Protein AF-A0A960SNY7-F1 (afdb_monomer_lite)

Structure (mmCIF, N/CA/C/O backbone):
data_AF-A0A960SNY7-F1
#
_entry.id   AF-A0A960SNY7-F1
#
loop_
_atom_site.group_PDB
_atom_site.id
_atom_site.type_symbol
_atom_site.label_atom_id
_atom_site.label_alt_id
_atom_site.label_comp_id
_atom_site.label_asym_id
_atom_site.label_entity_id
_atom_site.label_seq_id
_atom_site.pdbx_PDB_ins_code
_atom_site.Cartn_x
_atom_site.Cartn_y
_atom_site.Cartn_z
_atom_site.occupancy
_atom_site.B_iso_or_equiv
_atom_site.auth_seq_id
_atom_site.auth_comp_id
_atom_site.auth_asym_id
_atom_site.auth_atom_id
_atom_site.pdbx_PDB_model_num
ATOM 1 N N . MET A 1 1 ? -33.365 -17.773 33.553 1.00 46.81 1 MET A N 1
ATOM 2 C CA . MET A 1 1 ? -33.527 -16.827 32.430 1.00 46.81 1 MET A CA 1
ATOM 3 C C . MET A 1 1 ? -32.155 -16.217 32.174 1.00 46.81 1 MET A C 1
ATOM 5 O O . MET A 1 1 ? -31.744 -15.349 32.928 1.00 46.81 1 MET A O 1
ATOM 9 N N . ALA A 1 2 ? -31.379 -16.785 31.248 1.00 42.16 2 ALA A N 1
ATOM 10 C CA . ALA A 1 2 ? -30.035 -16.300 30.934 1.00 42.16 2 ALA A CA 1
ATOM 11 C C . ALA A 1 2 ? -30.156 -15.192 29.881 1.00 42.16 2 ALA A C 1
ATOM 13 O O . ALA A 1 2 ? -30.693 -15.432 28.801 1.00 42.16 2 ALA A O 1
ATOM 14 N N . LEU A 1 3 ? -29.723 -13.978 30.219 1.00 43.34 3 LEU A N 1
ATOM 15 C CA . LEU A 1 3 ? -29.618 -12.877 29.268 1.00 43.34 3 LEU A CA 1
ATOM 16 C C . LEU A 1 3 ? -28.393 -13.121 28.380 1.00 43.34 3 LEU A C 1
ATOM 18 O O . LEU A 1 3 ? -27.260 -13.026 28.841 1.00 43.34 3 LEU A O 1
ATOM 22 N N . LEU A 1 4 ? -28.635 -13.453 27.113 1.00 47.09 4 LEU A N 1
ATOM 23 C CA . LEU A 1 4 ? -27.640 -13.370 26.047 1.00 47.09 4 LEU A CA 1
ATOM 24 C C . LEU A 1 4 ? -27.410 -11.887 25.740 1.00 47.09 4 LEU A C 1
ATOM 26 O O . LEU A 1 4 ? -28.222 -11.250 25.072 1.00 47.09 4 LEU A O 1
ATOM 30 N N . THR A 1 5 ? -26.316 -11.322 26.241 1.00 49.16 5 THR A N 1
ATOM 31 C CA . THR A 1 5 ? -25.785 -10.053 25.741 1.00 49.16 5 THR A CA 1
ATOM 32 C C . THR A 1 5 ? -25.194 -10.302 24.358 1.00 49.16 5 THR A C 1
ATOM 34 O O . THR A 1 5 ? -24.067 -10.771 24.222 1.00 49.16 5 THR A O 1
ATOM 37 N N . ALA 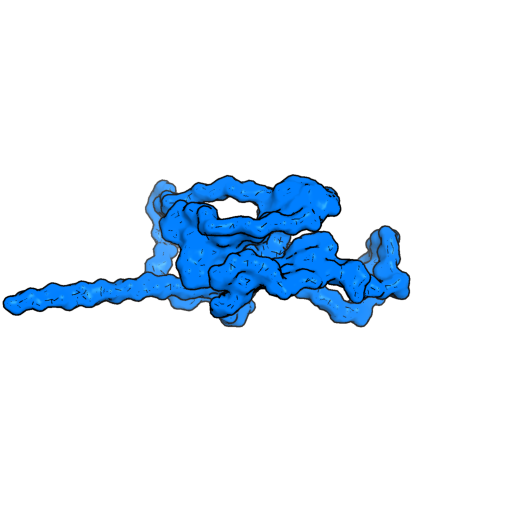A 1 6 ? -25.972 -10.012 23.316 1.00 53.53 6 ALA A N 1
ATOM 38 C CA . ALA A 1 6 ? -25.435 -9.840 21.975 1.00 53.53 6 ALA A CA 1
ATOM 39 C C . ALA A 1 6 ? -24.524 -8.604 22.002 1.00 53.53 6 ALA A C 1
ATOM 41 O O . ALA A 1 6 ? -25.004 -7.471 22.030 1.00 53.53 6 ALA A O 1
ATOM 42 N N . GLY A 1 7 ? -23.211 -8.818 22.077 1.00 49.50 7 GLY A N 1
ATOM 43 C CA . GLY A 1 7 ? -22.251 -7.746 21.853 1.00 49.50 7 GLY A CA 1
ATOM 44 C C . GLY A 1 7 ? -22.397 -7.282 20.410 1.00 49.50 7 GLY A C 1
ATOM 45 O O . GLY A 1 7 ? -22.144 -8.064 19.495 1.00 49.50 7 GLY A O 1
ATOM 46 N N . LEU A 1 8 ? -22.837 -6.040 20.194 1.00 50.88 8 LEU A N 1
ATOM 47 C CA . LEU A 1 8 ? -22.655 -5.410 18.893 1.00 50.88 8 LEU A CA 1
ATOM 48 C C . LEU A 1 8 ? -21.145 -5.320 18.664 1.00 50.88 8 LEU A C 1
ATOM 50 O O . LEU A 1 8 ? -20.455 -4.573 19.356 1.00 50.88 8 LEU A O 1
ATOM 54 N N . LEU A 1 9 ? -20.639 -6.098 17.711 1.00 51.69 9 LEU A N 1
ATOM 55 C CA . LEU A 1 9 ? -19.340 -5.831 17.116 1.00 51.69 9 LEU A CA 1
ATOM 56 C C . LEU A 1 9 ? -19.498 -4.511 16.359 1.00 51.69 9 LEU A C 1
ATOM 58 O O . LEU A 1 9 ? -20.097 -4.467 15.288 1.00 51.69 9 LEU A O 1
ATOM 62 N N . LEU A 1 10 ? -19.044 -3.421 16.976 1.00 56.22 10 LEU A N 1
ATOM 63 C CA . LEU A 1 10 ? -18.808 -2.165 16.277 1.00 56.22 10 LEU A CA 1
ATOM 64 C C . LEU A 1 10 ? -17.683 -2.440 15.281 1.00 56.22 10 LEU A C 1
ATOM 66 O O . LEU A 1 10 ? -16.514 -2.505 15.655 1.00 56.22 10 LEU A O 1
ATOM 70 N N . GLN A 1 11 ? -18.060 -2.701 14.036 1.00 63.25 11 GLN A N 1
ATOM 71 C CA . GLN A 1 11 ? -17.119 -2.813 12.938 1.00 63.25 11 GLN A CA 1
ATOM 72 C C . GLN A 1 11 ? -16.820 -1.388 12.479 1.00 63.25 11 GLN A C 1
ATOM 74 O O . GLN A 1 11 ? -17.729 -0.692 12.035 1.00 63.25 11 GLN A O 1
ATOM 79 N N . ALA A 1 12 ? -15.577 -0.948 12.675 1.00 76.00 12 ALA A N 1
ATOM 80 C CA . ALA A 1 12 ? -15.127 0.342 12.172 1.00 76.00 12 ALA A CA 1
ATOM 81 C C . ALA A 1 12 ? -15.216 0.371 10.638 1.00 76.00 12 ALA A C 1
ATOM 83 O O . ALA A 1 12 ? -15.009 -0.658 9.987 1.00 76.00 12 ALA A O 1
ATOM 84 N N . ASP A 1 13 ? -15.509 1.542 10.082 1.00 84.81 13 ASP A N 1
ATOM 85 C CA . ASP A 1 13 ? -15.582 1.771 8.643 1.00 84.81 13 ASP A CA 1
ATOM 86 C C . ASP A 1 13 ? -14.215 1.575 7.963 1.00 84.81 13 ASP A C 1
ATOM 88 O O . ASP A 1 13 ? -13.148 1.888 8.502 1.00 84.81 13 ASP A O 1
ATOM 92 N N . ASP A 1 14 ? -14.261 1.094 6.720 1.00 94.06 14 ASP A N 1
ATOM 93 C CA . ASP A 1 14 ? -13.085 0.949 5.866 1.00 94.06 14 ASP A CA 1
ATOM 94 C C . ASP A 1 14 ? -12.545 2.313 5.386 1.00 94.06 14 ASP A C 1
ATOM 96 O O . ASP A 1 14 ? -13.255 3.315 5.270 1.00 94.06 14 ASP A O 1
ATOM 100 N N . TRP A 1 15 ? -11.271 2.333 4.988 1.00 96.19 15 TRP A N 1
ATOM 101 C CA . TRP A 1 15 ? -10.617 3.458 4.315 1.00 96.19 15 TRP A CA 1
ATOM 102 C C . TRP A 1 15 ? -9.864 2.976 3.060 1.00 96.19 15 TRP A C 1
ATOM 104 O O . TRP A 1 15 ? -8.632 2.980 3.023 1.00 96.19 15 TRP A O 1
ATOM 114 N N . PRO A 1 16 ? -10.576 2.527 2.010 1.00 96.56 16 PRO A N 1
ATOM 115 C CA . PRO A 1 16 ? -9.994 1.709 0.941 1.00 96.56 16 PRO A CA 1
ATOM 116 C C . PRO A 1 16 ? -9.043 2.441 -0.013 1.00 96.56 16 PRO A C 1
ATOM 118 O O . PRO A 1 16 ? -8.426 1.805 -0.863 1.00 96.56 16 PRO A O 1
ATOM 121 N N . ARG A 1 17 ? -8.981 3.772 0.038 1.00 94.94 17 ARG A N 1
ATOM 122 C CA . ARG A 1 17 ? -8.217 4.612 -0.893 1.00 94.94 17 ARG A CA 1
ATOM 123 C C . ARG A 1 17 ? -7.972 5.990 -0.293 1.00 94.94 17 ARG A C 1
ATOM 125 O O . ARG A 1 17 ? -8.570 6.347 0.725 1.00 94.94 17 ARG A O 1
ATOM 132 N N . LEU A 1 18 ? -7.157 6.800 -0.967 1.00 92.19 18 LEU A N 1
ATOM 133 C CA . LEU A 1 18 ? -6.997 8.211 -0.621 1.00 92.19 18 LEU A CA 1
ATOM 134 C C . LEU A 1 18 ? -8.369 8.905 -0.535 1.00 92.19 18 LEU A C 1
ATOM 136 O O . LEU A 1 18 ? -9.185 8.819 -1.451 1.00 92.19 18 LEU A O 1
ATOM 140 N N . GLY A 1 19 ? -8.616 9.586 0.584 1.00 91.31 19 GLY A N 1
ATOM 141 C CA . GLY A 1 19 ? -9.883 10.270 0.842 1.00 91.31 19 GLY A CA 1
ATOM 142 C C . GLY A 1 19 ? -11.023 9.377 1.356 1.00 91.31 19 GLY A C 1
ATOM 143 O O . GLY A 1 19 ? -12.137 9.879 1.511 1.00 91.31 19 GLY A O 1
ATOM 144 N N . GLY A 1 20 ? -10.772 8.095 1.630 1.00 91.75 20 GLY A N 1
ATOM 145 C CA . GLY A 1 20 ? -11.752 7.166 2.195 1.00 91.75 20 GLY A CA 1
ATOM 146 C C . GLY A 1 20 ? -12.759 6.636 1.171 1.00 91.75 20 GLY A C 1
ATOM 147 O O . GLY A 1 20 ? -12.592 6.791 -0.044 1.00 91.75 20 GLY A O 1
ATOM 148 N N . VAL A 1 21 ? -13.828 5.999 1.661 1.00 90.50 21 VAL A N 1
ATOM 149 C CA . VAL A 1 21 ? -14.863 5.353 0.827 1.00 90.50 21 VAL A CA 1
ATOM 150 C C . VAL A 1 21 ? -15.463 6.341 -0.180 1.00 90.50 21 VAL A C 1
ATOM 152 O O . VAL A 1 21 ? -15.489 6.076 -1.384 1.00 90.50 21 VAL A O 1
ATOM 155 N N . GLU A 1 22 ? -15.852 7.531 0.282 1.00 88.81 22 GLU A N 1
ATOM 156 C CA . GLU A 1 22 ? -16.445 8.575 -0.565 1.00 88.81 22 GLU A CA 1
ATOM 157 C C . GLU A 1 22 ? -15.410 9.452 -1.295 1.00 88.81 22 GLU A C 1
ATOM 159 O O . GLU A 1 22 ? -15.793 10.282 -2.117 1.00 88.81 22 GLU A O 1
ATOM 164 N N . GLY A 1 23 ? -14.109 9.300 -1.010 1.00 88.56 23 GLY A N 1
ATOM 165 C CA . GLY A 1 23 ? -13.052 10.135 -1.600 1.00 88.56 23 GLY A CA 1
ATOM 166 C C . GLY A 1 23 ? -13.071 11.597 -1.132 1.00 88.56 23 GLY A C 1
ATOM 167 O O . GLY A 1 23 ? -12.534 12.467 -1.812 1.00 88.56 23 GLY A O 1
ATOM 168 N N . ARG A 1 24 ? -13.712 11.887 0.007 1.00 90.88 24 ARG A N 1
ATOM 169 C CA . ARG A 1 24 ? -13.913 13.249 0.535 1.00 90.88 24 ARG A CA 1
ATOM 170 C C . ARG A 1 24 ? -12.924 13.655 1.626 1.00 90.88 24 ARG A C 1
ATOM 172 O O . ARG A 1 24 ? -12.889 14.822 1.998 1.00 90.88 24 ARG A O 1
ATOM 179 N N . GLY A 1 25 ? -12.134 12.716 2.146 1.00 91.06 25 GLY A N 1
ATOM 180 C CA . GLY A 1 25 ? -11.116 13.001 3.160 1.00 91.06 25 GLY A CA 1
ATOM 181 C C . GLY A 1 25 ? -11.652 13.208 4.577 1.00 91.06 25 GLY A C 1
ATOM 182 O O . GLY A 1 25 ? -10.942 13.769 5.404 1.00 91.06 25 GLY A O 1
ATOM 183 N N . TYR A 1 26 ? -12.869 12.749 4.883 1.00 90.44 26 TYR A N 1
ATOM 184 C CA . TYR A 1 26 ? -13.391 12.717 6.252 1.00 90.44 26 TYR A CA 1
ATOM 185 C C . TYR A 1 26 ? -13.977 11.343 6.590 1.00 90.44 26 TYR A C 1
ATOM 187 O O . TYR A 1 26 ? -14.405 10.610 5.701 1.00 90.44 26 TYR A O 1
ATOM 195 N N . SER A 1 27 ? -13.992 11.019 7.885 1.00 89.25 27 SER A N 1
ATOM 196 C CA . SER A 1 27 ? -14.643 9.825 8.430 1.00 89.25 27 SER A CA 1
ATOM 197 C C . SER A 1 27 ? -16.014 10.176 9.009 1.00 89.25 27 SER A C 1
ATOM 199 O O . SER A 1 27 ? -16.175 11.231 9.628 1.00 89.25 27 SER A O 1
ATOM 201 N N . THR A 1 28 ? -16.990 9.291 8.808 1.00 89.31 28 THR A N 1
ATOM 202 C CA . THR A 1 28 ? -18.320 9.334 9.437 1.00 89.31 28 THR A CA 1
ATOM 203 C C . THR A 1 28 ? -18.335 8.755 10.849 1.00 89.31 28 THR A C 1
ATOM 205 O O . THR A 1 28 ? -19.349 8.873 11.537 1.00 89.31 28 THR A O 1
ATOM 208 N N . GLU A 1 29 ? -17.220 8.172 11.296 1.00 88.12 29 GLU A N 1
ATOM 209 C CA . GLU A 1 29 ? -17.077 7.587 12.624 1.00 88.12 29 GLU A CA 1
ATOM 210 C C . GLU A 1 29 ? -17.377 8.592 13.738 1.00 88.12 29 GLU A C 1
ATOM 212 O O . GLU A 1 29 ? -16.979 9.764 13.719 1.00 88.12 29 GLU A O 1
ATOM 217 N N . THR A 1 30 ? -18.077 8.104 14.756 1.00 88.25 30 THR A N 1
ATOM 218 C CA . THR A 1 30 ? -18.449 8.882 15.940 1.00 88.25 30 THR A CA 1
ATOM 219 C C . THR A 1 30 ? -17.863 8.237 17.193 1.00 88.25 30 THR A C 1
ATOM 221 O O . THR A 1 30 ? -17.254 7.177 17.136 1.00 88.25 30 THR A O 1
ATOM 224 N N . GLY A 1 31 ? -17.954 8.904 18.346 1.00 87.25 31 GLY A N 1
ATOM 225 C CA . GLY A 1 31 ? -17.345 8.386 19.581 1.00 87.25 31 GLY A CA 1
ATOM 226 C C . GLY A 1 31 ? -15.816 8.511 19.640 1.00 87.25 31 GLY A C 1
ATOM 227 O O . GLY A 1 31 ? -15.205 8.061 20.606 1.00 87.25 31 GLY A O 1
ATOM 228 N N . VAL A 1 32 ? -15.194 9.172 18.659 1.00 87.31 32 VAL A N 1
ATOM 229 C CA . VAL A 1 32 ? -13.769 9.518 18.702 1.00 87.31 32 VAL A CA 1
ATOM 230 C C . VAL A 1 32 ? -13.474 10.507 19.833 1.00 87.31 32 VAL A C 1
ATOM 232 O O . VAL A 1 32 ? -14.238 11.447 20.085 1.00 87.31 32 VAL A O 1
ATOM 235 N N . ALA A 1 33 ? -12.346 10.305 20.514 1.00 89.00 33 ALA A N 1
ATOM 236 C CA . ALA A 1 33 ? -11.920 11.168 21.606 1.00 89.00 33 ALA A CA 1
ATOM 237 C C . ALA A 1 33 ? -11.758 12.622 21.125 1.00 89.00 33 ALA A C 1
ATOM 239 O O . ALA A 1 33 ? -11.091 12.896 20.128 1.00 89.00 33 ALA A O 1
ATOM 240 N N . ARG A 1 34 ? -12.367 13.573 21.845 1.00 91.06 34 ARG A N 1
ATOM 241 C CA . ARG A 1 34 ? -12.200 15.020 21.592 1.00 91.06 34 ARG A CA 1
ATOM 242 C C . ARG A 1 34 ? -11.043 15.631 22.377 1.00 91.06 34 ARG A C 1
ATOM 244 O O . ARG A 1 34 ? -10.564 16.703 22.030 1.00 91.06 34 ARG A O 1
ATOM 251 N N . THR A 1 35 ? -10.597 14.937 23.416 1.00 92.75 35 THR A N 1
ATOM 252 C CA . THR A 1 35 ? -9.460 15.307 24.255 1.00 92.75 35 THR A CA 1
ATOM 253 C C . THR A 1 35 ? -8.672 14.056 24.590 1.00 92.75 35 THR A C 1
ATOM 255 O O . THR A 1 35 ? -9.262 13.025 24.918 1.00 92.75 35 THR A O 1
ATOM 258 N N . TRP A 1 36 ? -7.350 14.161 24.547 1.00 93.00 36 TRP A N 1
ATOM 259 C CA . TRP A 1 36 ? -6.458 13.081 24.946 1.00 93.00 36 TRP A CA 1
ATOM 260 C C . TRP A 1 36 ? -6.077 13.191 26.427 1.00 93.00 36 TRP A C 1
ATOM 262 O O . TRP A 1 36 ? -6.048 14.301 26.969 1.00 93.00 36 TRP A O 1
ATOM 272 N N . PRO A 1 37 ? -5.758 12.064 27.090 1.00 93.06 37 PRO A N 1
ATOM 273 C CA . PRO A 1 37 ? -5.045 12.079 28.363 1.00 93.06 37 PRO A CA 1
ATOM 274 C C . PRO A 1 37 ? -3.714 12.831 28.247 1.00 93.06 37 PRO A C 1
ATOM 276 O O . PRO A 1 37 ? -3.184 13.006 27.150 1.00 93.06 37 PRO A O 1
ATOM 279 N N . LYS A 1 38 ? -3.138 13.225 29.389 1.00 95.25 38 LYS A N 1
ATOM 280 C CA . LYS A 1 38 ? -1.844 13.929 29.440 1.00 95.25 38 LYS A CA 1
ATOM 281 C C . LYS A 1 38 ? -0.730 13.179 28.697 1.00 95.25 38 LYS A C 1
ATOM 283 O O . LYS A 1 38 ? 0.088 13.816 28.044 1.00 95.25 38 LYS A O 1
ATOM 288 N N . ASP A 1 39 ? -0.744 11.852 28.774 1.00 94.19 39 ASP A N 1
ATOM 289 C CA . ASP A 1 39 ? 0.262 10.980 28.160 1.00 94.19 39 ASP A CA 1
ATOM 290 C C . ASP A 1 39 ? -0.126 10.519 26.737 1.00 94.19 39 ASP A C 1
ATOM 292 O O . ASP A 1 39 ? 0.585 9.726 26.128 1.00 94.19 39 ASP A O 1
ATOM 296 N N . GLY A 1 40 ? -1.235 11.031 26.183 1.00 92.50 40 GLY A N 1
ATOM 297 C CA . GLY A 1 40 ? -1.725 10.698 24.843 1.00 92.50 40 GLY A CA 1
ATOM 298 C C . GLY A 1 40 ? -2.567 9.412 24.763 1.00 92.50 40 GLY A C 1
ATOM 299 O O . GLY A 1 40 ? -2.867 8.792 25.788 1.00 92.50 40 GLY A O 1
ATOM 300 N N . PRO A 1 41 ? -3.019 9.023 23.552 1.00 92.19 41 PRO A N 1
ATOM 301 C CA . PRO A 1 41 ? -3.612 7.707 23.323 1.00 92.19 41 PRO A CA 1
ATOM 302 C C . PRO A 1 41 ? -2.600 6.587 23.566 1.00 92.19 41 PRO A C 1
ATOM 304 O O . PRO A 1 41 ? -1.414 6.730 23.278 1.00 92.19 41 PRO A O 1
ATOM 307 N N . SER A 1 42 ? -3.085 5.429 24.009 1.00 92.44 42 SER A N 1
ATOM 308 C CA . SER A 1 42 ? -2.278 4.210 24.034 1.00 92.44 42 SER A CA 1
ATOM 309 C C . SER A 1 42 ? -1.878 3.801 22.614 1.00 92.44 42 SER A C 1
ATOM 311 O O . SER A 1 42 ? -2.746 3.615 21.758 1.00 92.44 42 SER A O 1
ATOM 313 N N . MET A 1 43 ? -0.582 3.600 22.378 1.00 94.75 43 MET A N 1
ATOM 314 C CA . MET A 1 43 ? -0.095 2.974 21.150 1.00 94.75 43 MET A CA 1
ATOM 315 C C . MET A 1 43 ? -0.488 1.493 21.151 1.00 94.75 43 MET A C 1
ATOM 317 O O . MET A 1 43 ? -0.081 0.754 22.045 1.00 94.75 43 MET A O 1
ATOM 321 N N . LEU A 1 44 ? -1.292 1.072 20.170 1.00 96.06 44 LEU A N 1
ATOM 322 C CA . LEU A 1 44 ? -1.732 -0.323 20.053 1.00 96.06 44 LEU A CA 1
ATOM 323 C C . LEU A 1 44 ? -0.631 -1.212 19.465 1.00 96.06 44 LEU A C 1
ATOM 325 O O . LEU A 1 44 ? -0.352 -2.281 19.998 1.00 96.06 44 LEU A O 1
ATOM 329 N N . TRP A 1 45 ? 0.008 -0.752 18.391 1.00 97.81 45 TRP A N 1
ATOM 330 C CA . TRP A 1 45 ? 1.140 -1.414 17.748 1.00 97.81 45 TRP A CA 1
ATOM 331 C C . TRP A 1 45 ? 1.905 -0.420 16.867 1.00 97.81 45 TRP A C 1
ATOM 333 O O . TRP A 1 45 ? 1.401 0.652 16.526 1.00 97.81 45 TRP A O 1
ATOM 343 N N . SER A 1 46 ? 3.131 -0.787 16.504 1.00 97.06 46 SER A N 1
ATOM 344 C CA . SER A 1 46 ? 3.952 -0.101 15.510 1.00 97.06 46 SER A CA 1
ATOM 345 C C . SER A 1 46 ? 4.767 -1.129 14.729 1.00 97.06 46 SER A C 1
ATOM 347 O O . SER A 1 46 ? 5.096 -2.198 15.246 1.00 97.06 46 SER A O 1
ATOM 349 N N . VAL A 1 47 ? 5.073 -0.813 13.472 1.00 96.25 47 VAL A N 1
ATOM 350 C CA . VAL A 1 47 ? 5.909 -1.645 12.601 1.00 96.25 47 VAL A CA 1
ATOM 351 C C . VAL A 1 47 ? 6.925 -0.777 11.881 1.00 96.25 47 VAL A C 1
ATOM 353 O O . VAL A 1 47 ? 6.620 0.349 11.486 1.00 96.25 47 VAL A O 1
ATOM 356 N N . GLU A 1 48 ? 8.132 -1.304 11.709 1.00 95.62 48 GLU A N 1
ATOM 357 C CA . GLU A 1 48 ? 9.130 -0.683 10.847 1.00 95.62 48 GLU A CA 1
ATOM 358 C C . GLU A 1 48 ? 8.823 -1.017 9.387 1.00 95.62 48 GLU A C 1
ATOM 360 O O . GLU A 1 48 ? 8.555 -2.167 9.031 1.00 95.62 48 GLU A O 1
ATOM 365 N N . VAL A 1 49 ? 8.863 0.008 8.543 1.00 94.75 49 VAL A N 1
ATOM 366 C CA . VAL A 1 49 ? 8.651 -0.089 7.098 1.00 94.75 49 VAL A CA 1
ATOM 367 C C . VAL A 1 49 ? 9.769 0.660 6.378 1.00 94.75 49 VAL A C 1
ATOM 369 O O . VAL A 1 49 ? 10.545 1.395 6.989 1.00 94.75 49 VAL A O 1
ATOM 372 N N . GLY A 1 50 ? 9.871 0.436 5.077 1.00 93.44 50 GLY A N 1
ATOM 373 C CA . GLY A 1 50 ? 10.752 1.162 4.179 1.00 93.44 50 GLY A CA 1
ATOM 374 C C . GLY A 1 50 ? 10.354 2.629 4.015 1.00 93.44 50 GLY A C 1
ATOM 375 O O . GLY A 1 50 ? 9.401 3.126 4.615 1.00 93.44 50 GLY A O 1
ATOM 376 N N . THR A 1 51 ? 11.101 3.345 3.183 1.00 91.50 51 THR A N 1
ATOM 377 C CA . THR A 1 51 ? 10.896 4.782 2.985 1.00 91.50 51 THR A CA 1
ATOM 378 C C . THR A 1 51 ? 9.620 5.049 2.188 1.00 91.50 51 THR A C 1
ATOM 380 O O . THR A 1 51 ? 9.256 4.305 1.273 1.00 91.50 51 THR A O 1
ATOM 383 N N . GLY A 1 52 ? 8.915 6.125 2.519 1.00 87.62 52 GLY A N 1
ATOM 384 C CA . GLY A 1 52 ? 7.682 6.496 1.837 1.00 87.62 52 GLY A CA 1
ATOM 385 C C . GLY A 1 52 ? 6.910 7.586 2.564 1.00 87.62 52 GLY A C 1
ATOM 386 O O . GLY A 1 52 ? 7.024 7.749 3.776 1.00 87.62 52 GLY A O 1
ATOM 387 N N . PHE A 1 53 ? 6.061 8.280 1.811 1.00 85.56 53 PHE A N 1
ATOM 388 C CA . PHE A 1 53 ? 5.023 9.179 2.326 1.00 85.56 53 PHE A CA 1
ATOM 389 C C . PHE A 1 53 ? 3.610 8.647 2.045 1.00 85.56 53 PHE A C 1
ATOM 391 O O . PHE A 1 53 ? 2.621 9.351 2.251 1.00 85.56 53 PHE A O 1
ATOM 398 N N . ALA A 1 54 ? 3.494 7.426 1.518 1.00 83.88 54 ALA A N 1
ATOM 399 C CA . ALA A 1 54 ? 2.214 6.790 1.268 1.00 83.88 54 ALA A CA 1
ATOM 400 C C . ALA A 1 54 ? 1.426 6.625 2.575 1.00 83.88 54 ALA A C 1
ATOM 402 O O . ALA A 1 54 ? 1.906 6.042 3.546 1.00 83.88 54 ALA A O 1
ATOM 403 N N . GLY A 1 55 ? 0.186 7.110 2.582 1.00 89.88 55 GLY A N 1
ATOM 404 C CA . GLY A 1 55 ? -0.777 6.744 3.613 1.00 89.88 55 GLY A CA 1
ATOM 405 C C . GLY A 1 55 ? -1.253 5.292 3.449 1.00 89.88 55 GLY A C 1
ATOM 406 O O . GLY A 1 55 ? -1.240 4.762 2.333 1.00 89.88 55 GLY A O 1
ATOM 407 N N . PRO A 1 56 ? -1.709 4.646 4.534 1.00 95.12 56 PRO A N 1
ATOM 408 C CA . PRO A 1 56 ? -2.305 3.321 4.458 1.00 95.12 56 PRO A CA 1
ATOM 409 C C . PRO A 1 56 ? -3.725 3.369 3.877 1.00 95.12 56 PRO A C 1
ATOM 411 O O . PRO A 1 56 ? -4.477 4.319 4.107 1.00 95.12 56 PRO A O 1
ATOM 414 N N . ALA A 1 57 ? -4.116 2.300 3.189 1.00 97.50 57 ALA A N 1
ATOM 415 C CA . ALA A 1 57 ? -5.513 1.979 2.923 1.00 97.50 57 ALA A CA 1
ATOM 416 C C . ALA A 1 57 ? -5.970 0.864 3.868 1.00 97.50 57 ALA A C 1
ATOM 418 O O . ALA A 1 57 ? -5.233 -0.091 4.097 1.00 97.50 57 ALA A O 1
ATOM 419 N N . VAL A 1 58 ? -7.178 0.965 4.414 1.00 97.50 58 VAL A N 1
ATOM 420 C CA . VAL A 1 58 ? -7.751 -0.045 5.314 1.00 97.50 58 VAL A CA 1
ATOM 421 C C . VAL A 1 58 ? -8.983 -0.650 4.665 1.00 97.50 58 VAL A C 1
ATOM 423 O O . VAL A 1 58 ? -9.843 0.083 4.181 1.00 97.50 58 VAL A O 1
ATOM 426 N N . TYR A 1 59 ? -9.064 -1.976 4.626 1.00 97.06 59 TYR A N 1
ATOM 427 C CA . TYR A 1 59 ? -10.249 -2.679 4.144 1.00 97.06 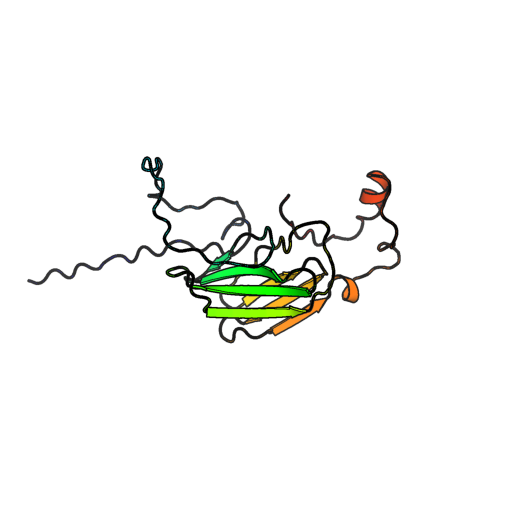59 TYR A CA 1
ATOM 428 C C . TYR A 1 59 ? -10.366 -4.053 4.807 1.00 97.06 59 TYR A C 1
ATOM 430 O O . TYR A 1 59 ? -9.411 -4.833 4.755 1.00 97.06 59 TYR A O 1
ATOM 438 N N . ASP A 1 60 ? -11.529 -4.377 5.377 1.00 95.44 60 ASP A N 1
ATOM 439 C CA . ASP A 1 60 ? -11.845 -5.697 5.952 1.00 95.44 60 ASP A CA 1
ATOM 440 C C . ASP A 1 60 ? -10.764 -6.176 6.941 1.00 95.44 60 ASP A C 1
ATOM 442 O O . ASP A 1 60 ? -10.129 -7.222 6.762 1.00 95.44 60 ASP A O 1
ATOM 446 N N . GLY A 1 61 ? -10.468 -5.330 7.935 1.00 95.88 61 GLY A N 1
ATOM 447 C CA . GLY A 1 61 ? -9.498 -5.617 8.999 1.00 95.88 61 GLY A CA 1
ATOM 448 C C . GLY A 1 61 ? -8.035 -5.689 8.546 1.00 95.88 61 GLY A C 1
ATOM 449 O O . GLY A 1 61 ? -7.179 -6.152 9.302 1.00 95.88 61 GLY A O 1
ATOM 450 N N . ARG A 1 62 ? -7.719 -5.247 7.323 1.00 97.88 62 ARG A N 1
ATOM 451 C CA . ARG A 1 62 ? -6.362 -5.280 6.757 1.00 97.88 62 ARG A CA 1
ATOM 452 C C . ARG A 1 62 ? -5.873 -3.889 6.393 1.00 97.88 62 ARG A C 1
ATOM 454 O O . ARG A 1 62 ? -6.634 -3.081 5.867 1.00 97.88 62 ARG A O 1
ATOM 461 N N . VAL A 1 63 ? -4.591 -3.643 6.639 1.00 98.19 63 VAL A N 1
ATOM 462 C CA . VAL A 1 63 ? -3.880 -2.407 6.306 1.00 98.19 63 VAL A CA 1
ATOM 463 C C . VAL A 1 63 ? -2.978 -2.668 5.108 1.00 98.19 63 VAL A C 1
ATOM 465 O O . VAL A 1 63 ? -2.105 -3.529 5.169 1.00 98.19 63 VAL A O 1
ATOM 468 N N . TYR A 1 64 ? -3.167 -1.907 4.039 1.00 98.06 64 TYR A N 1
ATOM 469 C CA . TYR A 1 64 ? -2.386 -1.964 2.813 1.00 98.06 64 TYR A CA 1
ATOM 470 C C . TYR A 1 64 ? -1.495 -0.730 2.719 1.00 98.06 64 TYR A C 1
ATOM 472 O O . TYR A 1 64 ? -1.989 0.399 2.767 1.00 98.06 64 TYR A O 1
ATOM 480 N N . LEU A 1 65 ? -0.190 -0.938 2.568 1.00 97.19 65 LEU A N 1
ATOM 481 C CA . LEU A 1 65 ? 0.803 0.133 2.500 1.00 97.19 65 LEU A CA 1
ATOM 482 C C . LEU A 1 65 ? 1.780 -0.140 1.361 1.00 97.19 65 LEU A C 1
ATOM 484 O O . LEU A 1 65 ? 2.192 -1.281 1.174 1.00 97.19 65 LEU A O 1
ATOM 488 N N . LEU A 1 66 ? 2.150 0.904 0.622 1.00 96.25 66 LEU A N 1
ATOM 489 C CA . LEU A 1 66 ? 3.203 0.834 -0.382 1.00 96.25 66 LEU A CA 1
ATOM 490 C C . LEU A 1 66 ? 4.409 1.649 0.090 1.00 96.25 66 LEU A C 1
ATOM 492 O O . LEU A 1 66 ? 4.341 2.875 0.140 1.00 96.25 66 LEU A O 1
ATOM 496 N N . ASP A 1 67 ? 5.504 0.976 0.410 1.00 95.69 67 ASP A N 1
ATOM 497 C CA . ASP A 1 67 ? 6.777 1.575 0.814 1.00 95.69 67 ASP A CA 1
ATOM 498 C C . ASP A 1 67 ? 7.899 1.238 -0.183 1.00 95.69 67 ASP A C 1
ATOM 500 O O . ASP A 1 67 ? 7.690 0.539 -1.179 1.00 95.69 67 ASP A O 1
ATOM 504 N N . ARG A 1 68 ? 9.097 1.787 0.050 1.00 94.00 68 ARG A N 1
ATOM 505 C CA . ARG A 1 68 ? 10.303 1.500 -0.733 1.00 94.00 68 ARG A CA 1
ATOM 506 C C . ARG A 1 68 ? 11.411 0.869 0.081 1.00 94.00 68 ARG A C 1
ATOM 508 O O . ARG A 1 68 ? 11.793 1.352 1.145 1.00 94.00 68 ARG A O 1
ATOM 515 N N . GLU A 1 69 ? 12.035 -0.130 -0.523 1.00 93.19 69 GLU A N 1
ATOM 516 C CA . GLU A 1 69 ? 13.338 -0.630 -0.107 1.00 93.19 69 GLU A CA 1
ATOM 517 C C . GLU A 1 69 ? 14.441 0.147 -0.829 1.00 93.19 69 GLU A C 1
ATOM 519 O O . GLU A 1 69 ? 14.917 -0.263 -1.893 1.00 93.19 69 GLU A O 1
ATOM 524 N N . ALA A 1 70 ? 14.838 1.275 -0.229 1.00 88.31 70 ALA A N 1
ATOM 525 C CA . ALA A 1 70 ? 15.892 2.157 -0.731 1.00 88.31 70 ALA A CA 1
ATOM 526 C C . ALA A 1 70 ? 15.714 2.463 -2.236 1.00 88.31 70 ALA A C 1
ATOM 528 O O . ALA A 1 70 ? 14.602 2.729 -2.693 1.00 88.31 70 ALA A O 1
ATOM 529 N N . ASP A 1 71 ? 16.798 2.377 -3.006 1.00 90.69 71 ASP A N 1
ATOM 530 C CA . ASP A 1 71 ? 16.824 2.656 -4.445 1.00 90.69 71 ASP A CA 1
ATOM 531 C C . ASP A 1 71 ? 16.540 1.401 -5.297 1.00 90.69 71 ASP A C 1
ATOM 533 O O . ASP A 1 71 ? 16.946 1.334 -6.459 1.00 90.69 71 ASP A O 1
ATOM 537 N N . ARG A 1 72 ? 15.915 0.358 -4.724 1.00 94.25 72 ARG A N 1
ATOM 538 C CA . ARG A 1 72 ? 15.785 -0.960 -5.373 1.00 94.25 72 ARG A CA 1
ATOM 539 C C . ARG A 1 72 ? 14.363 -1.323 -5.775 1.00 94.25 72 ARG A C 1
ATOM 541 O O . ARG A 1 72 ? 14.168 -1.807 -6.888 1.00 94.25 72 ARG A O 1
ATOM 548 N N . ALA A 1 73 ? 13.403 -1.217 -4.859 1.00 95.31 73 ALA A N 1
ATOM 549 C CA . ALA A 1 73 ? 12.117 -1.885 -5.041 1.00 95.31 73 ALA A CA 1
ATOM 550 C C . ALA A 1 73 ? 10.948 -1.186 -4.345 1.00 95.31 73 ALA A C 1
ATOM 552 O O . ALA A 1 73 ? 11.096 -0.626 -3.259 1.00 95.31 73 ALA A O 1
ATOM 553 N N . ASP A 1 74 ? 9.777 -1.290 -4.973 1.00 95.12 74 ASP A N 1
ATOM 554 C CA . ASP A 1 74 ? 8.471 -1.019 -4.373 1.00 95.12 74 ASP A CA 1
ATOM 555 C C . ASP A 1 74 ? 8.000 -2.249 -3.587 1.00 95.12 74 ASP A C 1
ATOM 557 O O . ASP A 1 74 ? 8.083 -3.374 -4.088 1.00 95.12 74 ASP A O 1
ATOM 561 N N . VAL A 1 75 ? 7.473 -2.049 -2.380 1.00 96.38 75 VAL A N 1
ATOM 562 C CA . VAL A 1 75 ? 6.961 -3.129 -1.530 1.00 96.38 75 VAL A CA 1
ATOM 563 C C . VAL A 1 75 ? 5.518 -2.834 -1.143 1.00 96.38 75 VAL A C 1
ATOM 565 O O . VAL A 1 75 ? 5.224 -1.860 -0.463 1.00 96.38 75 VAL A O 1
ATOM 568 N N . LEU A 1 76 ? 4.591 -3.673 -1.606 1.00 97.25 76 LEU A N 1
ATOM 569 C CA . LEU A 1 76 ? 3.206 -3.661 -1.145 1.00 97.25 76 LEU A CA 1
ATOM 570 C C . LEU A 1 76 ? 3.097 -4.586 0.061 1.00 97.25 76 LEU A C 1
ATOM 572 O O . LEU A 1 76 ? 3.331 -5.786 -0.064 1.00 97.25 76 LEU A O 1
ATOM 576 N N . ARG A 1 77 ? 2.698 -4.047 1.207 1.00 97.56 77 ARG A N 1
ATOM 577 C CA . ARG A 1 77 ? 2.479 -4.793 2.448 1.00 97.56 77 ARG A CA 1
ATOM 578 C C . ARG A 1 77 ? 1.000 -4.910 2.749 1.00 97.56 77 ARG A C 1
ATO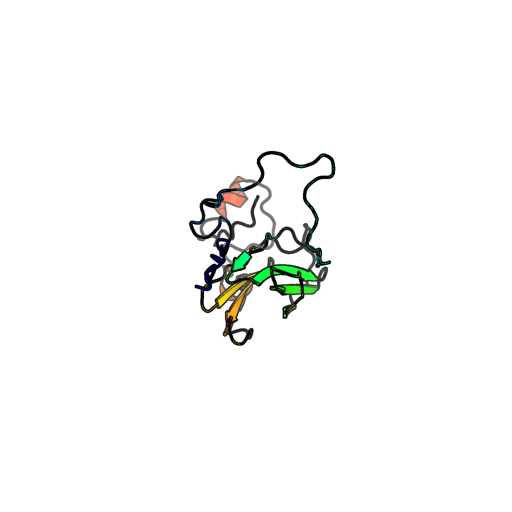M 580 O O . ARG A 1 77 ? 0.245 -3.965 2.524 1.00 97.56 77 ARG A O 1
ATOM 587 N N . CYS A 1 78 ? 0.616 -6.038 3.330 1.00 98.12 78 CYS A N 1
ATOM 588 C CA . CYS A 1 78 ? -0.679 -6.237 3.955 1.00 98.12 78 CYS A CA 1
ATOM 589 C C . CYS A 1 78 ? -0.472 -6.634 5.416 1.00 98.12 78 CYS A C 1
ATOM 591 O O . CYS A 1 78 ? 0.103 -7.684 5.699 1.00 98.12 78 CYS A O 1
ATOM 593 N N . LEU A 1 79 ? -0.971 -5.820 6.341 1.00 98.38 79 LEU A N 1
ATOM 594 C CA . LEU A 1 79 ? -0.874 -6.038 7.782 1.00 98.38 79 LEU A CA 1
ATOM 595 C C . LEU A 1 79 ? -2.259 -6.317 8.373 1.00 98.38 79 LEU A C 1
ATOM 597 O O . LEU A 1 79 ? -3.264 -5.807 7.877 1.00 98.38 79 LEU A O 1
ATOM 601 N N . ALA A 1 80 ? -2.324 -7.084 9.456 1.00 98.12 80 ALA A N 1
ATOM 602 C CA . ALA A 1 80 ? -3.530 -7.188 10.269 1.00 98.12 80 ALA A CA 1
ATOM 603 C C . ALA A 1 80 ? -3.754 -5.876 11.035 1.00 98.12 80 ALA A C 1
ATOM 605 O O . ALA A 1 80 ? -2.866 -5.425 11.758 1.00 98.12 80 ALA A O 1
ATOM 606 N N . LEU A 1 81 ? -4.942 -5.275 10.918 1.00 97.12 81 LEU A N 1
ATOM 607 C CA . LEU A 1 81 ? -5.273 -4.009 11.587 1.00 97.12 81 LEU A CA 1
ATOM 608 C C . LEU A 1 81 ? -5.194 -4.114 13.118 1.00 97.12 81 LEU A C 1
ATOM 610 O O . LEU A 1 81 ? -4.839 -3.153 13.793 1.00 97.12 81 LEU A O 1
ATOM 614 N N . GLU A 1 82 ? -5.517 -5.282 13.665 1.00 96.69 82 GLU A N 1
ATOM 615 C CA . GLU A 1 82 ? -5.621 -5.510 15.109 1.00 96.69 82 GLU A CA 1
ATOM 616 C C . GLU A 1 82 ? -4.255 -5.609 15.799 1.00 96.69 82 GLU A C 1
ATOM 618 O O . GLU A 1 82 ? -4.132 -5.258 16.971 1.00 96.69 82 GLU A O 1
ATOM 623 N N . SER A 1 83 ? -3.227 -6.081 15.089 1.00 97.50 83 SER A N 1
ATOM 624 C CA . SER A 1 83 ? -1.931 -6.435 15.685 1.00 97.50 83 SER A CA 1
ATOM 625 C C . SER A 1 83 ? -0.717 -5.816 14.995 1.00 97.50 83 SER A C 1
ATOM 627 O O . SER A 1 83 ? 0.380 -5.874 15.545 1.00 97.50 83 SER A O 1
ATOM 629 N N . GLY A 1 84 ? -0.877 -5.281 13.784 1.00 97.69 84 GLY A N 1
ATOM 630 C CA . GLY A 1 84 ? 0.235 -4.861 12.933 1.00 97.69 84 GLY A CA 1
ATOM 631 C C . GLY A 1 84 ? 1.011 -6.024 12.307 1.00 97.69 84 GLY A C 1
ATOM 632 O O . GLY A 1 84 ? 1.981 -5.788 11.596 1.00 97.69 84 GLY A O 1
ATOM 633 N N . GLN A 1 85 ? 0.612 -7.282 12.531 1.00 98.31 85 GLN A N 1
ATOM 634 C CA . GLN A 1 85 ? 1.307 -8.438 11.960 1.00 98.31 85 GLN A CA 1
ATOM 635 C C . GLN A 1 85 ? 1.276 -8.392 10.428 1.00 98.31 85 GLN A C 1
ATOM 637 O O . GLN A 1 85 ? 0.200 -8.314 9.837 1.00 98.31 85 GLN A O 1
ATOM 642 N N . GLU A 1 86 ? 2.439 -8.509 9.785 1.00 98.25 86 GLU A N 1
ATOM 643 C CA . GLU A 1 86 ? 2.519 -8.665 8.331 1.00 98.25 86 GLU A CA 1
ATOM 644 C C . GLU A 1 86 ? 1.913 -10.014 7.921 1.00 98.25 86 GLU A C 1
ATOM 646 O O . GLU A 1 86 ? 2.389 -11.078 8.314 1.00 98.25 86 GLU A O 1
ATOM 651 N N . LEU A 1 87 ? 0.820 -9.952 7.160 1.00 97.62 87 LEU A N 1
ATOM 652 C CA . LEU A 1 87 ? 0.109 -11.112 6.629 1.00 97.62 87 LEU A CA 1
ATOM 653 C C . LEU A 1 87 ? 0.760 -11.594 5.334 1.00 97.62 87 LEU A C 1
ATOM 655 O O . LEU A 1 87 ? 0.879 -12.795 5.105 1.00 97.62 87 LEU A O 1
ATOM 659 N N . TRP A 1 88 ? 1.153 -10.648 4.483 1.00 97.56 88 TRP A N 1
ATOM 660 C CA . TRP A 1 88 ? 1.904 -10.890 3.258 1.00 97.56 88 TRP A CA 1
ATOM 661 C C . TRP A 1 88 ? 2.531 -9.591 2.750 1.00 97.56 88 TRP A C 1
ATOM 663 O O . TRP A 1 88 ? 2.123 -8.489 3.131 1.00 97.56 88 TRP A O 1
ATOM 673 N N . ARG A 1 89 ? 3.501 -9.735 1.847 1.00 96.81 89 ARG A N 1
ATOM 674 C CA . ARG A 1 89 ? 4.063 -8.631 1.072 1.00 96.81 89 ARG A CA 1
ATOM 675 C C . ARG A 1 89 ? 4.418 -9.075 -0.340 1.00 96.81 89 ARG A C 1
ATOM 677 O O . ARG A 1 89 ? 4.771 -10.232 -0.549 1.00 96.81 89 ARG A O 1
ATOM 684 N N . GLU A 1 90 ? 4.371 -8.135 -1.269 1.00 96.44 90 GLU A N 1
ATOM 685 C CA . GLU A 1 90 ? 4.780 -8.306 -2.660 1.00 96.44 90 GLU A CA 1
ATOM 686 C C . GLU A 1 90 ? 5.819 -7.248 -3.020 1.00 96.44 90 GLU A C 1
ATOM 688 O O . GLU A 1 90 ? 5.612 -6.054 -2.798 1.00 96.44 90 GLU A O 1
ATOM 693 N N . THR A 1 91 ? 6.939 -7.686 -3.589 1.00 96.00 91 THR A N 1
ATOM 694 C CA . THR A 1 91 ? 8.061 -6.816 -3.952 1.00 96.00 91 THR A CA 1
ATOM 695 C C . THR A 1 91 ? 8.146 -6.696 -5.466 1.00 96.00 91 THR A C 1
ATOM 697 O O . THR A 1 91 ? 8.167 -7.693 -6.184 1.00 96.00 91 THR A O 1
ATOM 700 N N . THR A 1 92 ? 8.218 -5.465 -5.960 1.00 94.44 92 THR A N 1
ATOM 701 C CA . THR A 1 92 ? 8.435 -5.156 -7.374 1.00 94.44 92 THR A CA 1
ATOM 702 C C . THR A 1 92 ? 9.786 -4.481 -7.529 1.00 94.44 92 THR A C 1
ATOM 704 O O . THR A 1 92 ? 9.997 -3.405 -6.971 1.00 94.44 92 THR A O 1
ATOM 707 N N . ASP A 1 93 ? 10.685 -5.095 -8.300 1.00 95.38 93 ASP A N 1
ATOM 708 C CA . ASP A 1 93 ? 11.944 -4.456 -8.678 1.00 95.38 93 ASP A CA 1
ATOM 709 C C . ASP A 1 93 ? 11.642 -3.163 -9.444 1.00 95.38 93 ASP A C 1
ATOM 711 O O . ASP A 1 93 ? 10.959 -3.172 -10.468 1.00 95.38 93 ASP A O 1
ATOM 715 N N . ALA A 1 94 ? 12.133 -2.056 -8.898 1.00 92.25 94 ALA A N 1
ATOM 716 C CA . ALA A 1 94 ? 11.916 -0.702 -9.381 1.00 92.25 94 ALA A CA 1
ATOM 717 C C . ALA A 1 94 ? 13.182 0.125 -9.084 1.00 92.25 94 ALA A C 1
ATOM 719 O O . ALA A 1 94 ? 13.144 1.018 -8.225 1.00 92.25 94 ALA A O 1
ATOM 720 N N . PRO A 1 95 ? 14.323 -0.241 -9.707 1.00 92.62 95 PRO A N 1
ATOM 721 C CA . PRO A 1 95 ? 15.619 0.326 -9.378 1.00 92.62 95 PRO A CA 1
ATOM 722 C C . PRO A 1 95 ? 15.696 1.789 -9.801 1.00 92.62 95 PRO A C 1
ATOM 724 O O . PRO A 1 95 ? 15.320 2.153 -10.914 1.00 92.62 95 PRO A O 1
ATOM 727 N N . GLY A 1 96 ? 16.244 2.617 -8.924 1.00 87.31 96 GLY A N 1
ATOM 728 C CA . GLY A 1 96 ? 16.429 4.035 -9.172 1.00 87.31 96 GLY A CA 1
ATOM 729 C C . GLY A 1 96 ? 16.306 4.847 -7.895 1.00 87.31 96 GLY A C 1
ATOM 730 O O . GLY A 1 96 ? 15.582 4.487 -6.966 1.00 87.31 96 GLY A O 1
ATOM 731 N N . ARG A 1 97 ? 17.010 5.976 -7.877 1.00 86.31 97 ARG A N 1
ATOM 732 C CA . ARG A 1 97 ? 16.947 6.938 -6.785 1.00 86.31 97 ARG A CA 1
ATOM 733 C C . ARG A 1 97 ? 15.896 7.996 -7.088 1.00 86.31 97 ARG A C 1
ATOM 735 O O . ARG A 1 97 ? 15.866 8.547 -8.185 1.00 86.31 97 ARG A O 1
ATOM 742 N N . LEU A 1 98 ? 15.058 8.281 -6.101 1.00 82.81 98 LEU A N 1
ATOM 743 C CA . LEU A 1 98 ? 14.100 9.381 -6.137 1.00 82.81 98 LEU A CA 1
ATOM 744 C C . LEU A 1 98 ? 14.710 10.609 -5.453 1.00 82.81 98 LEU A C 1
ATOM 746 O O . LEU A 1 98 ? 15.582 10.492 -4.592 1.00 82.81 98 LEU A O 1
ATOM 750 N N . GLU A 1 99 ? 14.229 11.796 -5.806 1.00 82.00 99 GLU A N 1
ATOM 751 C CA . GLU A 1 99 ? 14.596 13.040 -5.110 1.00 82.00 99 GLU A CA 1
ATOM 752 C C . GLU A 1 99 ? 13.932 13.173 -3.729 1.00 82.00 99 GLU A C 1
ATOM 754 O O . GLU A 1 99 ? 14.248 14.080 -2.964 1.00 82.00 99 GLU A O 1
ATOM 759 N N . TYR A 1 100 ? 13.012 12.263 -3.410 1.00 81.62 100 TYR A N 1
ATOM 760 C CA . TYR A 1 100 ? 12.241 12.207 -2.175 1.00 81.62 100 TYR A CA 1
ATOM 761 C C . TYR A 1 100 ? 12.239 10.792 -1.590 1.00 81.62 100 TYR A C 1
ATOM 763 O O . TYR A 1 100 ? 12.491 9.807 -2.286 1.00 81.62 100 TYR A O 1
ATOM 771 N N . ASP A 1 101 ? 11.897 10.689 -0.307 1.00 77.31 101 ASP A N 1
ATOM 772 C CA . ASP A 1 101 ? 11.894 9.429 0.432 1.00 77.31 101 ASP A CA 1
ATOM 773 C C . ASP A 1 101 ? 10.708 8.535 0.031 1.00 77.31 101 ASP A C 1
ATOM 775 O O . ASP A 1 101 ? 9.630 8.574 0.618 1.00 77.31 101 ASP A O 1
ATOM 779 N N . GLY A 1 102 ? 10.916 7.690 -0.978 1.00 82.94 102 GLY A N 1
ATOM 780 C CA . GLY A 1 102 ? 10.085 6.513 -1.222 1.00 82.94 102 GLY A CA 1
ATOM 781 C C . GLY A 1 102 ? 8.758 6.740 -1.956 1.00 82.94 102 GLY A C 1
ATOM 782 O O . GLY A 1 102 ? 8.578 7.697 -2.704 1.00 82.94 102 GLY A O 1
ATOM 783 N N . SER A 1 103 ? 7.821 5.798 -1.809 1.00 83.81 103 SER A N 1
ATOM 784 C CA . SER A 1 103 ? 6.524 5.859 -2.502 1.00 83.81 103 SER A CA 1
ATOM 785 C C . SER A 1 103 ? 5.569 6.885 -1.878 1.00 83.81 103 SER A C 1
ATOM 787 O O . SER A 1 103 ? 5.538 7.064 -0.664 1.00 83.81 103 SER A O 1
ATOM 789 N N . ARG A 1 104 ? 4.745 7.536 -2.710 1.00 87.94 104 ARG A N 1
ATOM 790 C CA . ARG A 1 104 ? 3.693 8.495 -2.299 1.00 87.94 104 ARG A CA 1
ATOM 791 C C . ARG A 1 104 ? 2.274 8.003 -2.609 1.00 87.94 104 ARG A C 1
ATOM 793 O O . ARG A 1 104 ? 1.311 8.759 -2.506 1.00 87.94 104 ARG A O 1
ATOM 800 N N . ASN A 1 105 ? 2.135 6.760 -3.064 1.00 90.00 105 ASN A N 1
ATOM 801 C CA . ASN A 1 105 ? 0.864 6.210 -3.523 1.00 90.00 105 ASN A CA 1
ATOM 802 C C . ASN A 1 105 ? 0.139 5.489 -2.381 1.00 90.00 105 ASN A C 1
ATOM 804 O O . ASN A 1 105 ? 0.628 4.484 -1.878 1.00 90.00 105 ASN A O 1
ATOM 808 N N . VAL A 1 106 ? -1.049 5.980 -2.017 1.00 95.31 106 VAL A N 1
ATOM 809 C CA . VAL A 1 106 ? -1.999 5.226 -1.186 1.00 95.31 106 VAL A CA 1
ATOM 810 C C . VAL A 1 106 ? -2.623 4.134 -2.064 1.00 95.31 106 VAL A C 1
ATOM 812 O O . VAL A 1 106 ? -3.250 4.490 -3.072 1.00 95.31 106 VAL A O 1
ATOM 815 N N . PRO A 1 107 ? -2.490 2.837 -1.723 1.00 96.62 107 PRO A N 1
ATOM 816 C CA . PRO A 1 107 ? -3.128 1.771 -2.486 1.00 96.62 107 PRO A CA 1
ATOM 817 C C . PRO A 1 107 ? -4.642 1.977 -2.605 1.00 96.62 107 PRO A C 1
ATOM 819 O O . PRO A 1 107 ? -5.283 2.522 -1.708 1.00 96.62 107 PRO A O 1
ATOM 822 N N . THR A 1 108 ? -5.233 1.528 -3.711 1.00 97.31 108 THR A N 1
ATOM 823 C CA . THR A 1 108 ? -6.696 1.456 -3.850 1.00 97.31 108 THR A CA 1
ATOM 824 C C . THR A 1 108 ? -7.144 0.016 -3.689 1.00 97.31 108 THR A C 1
ATOM 826 O O . THR A 1 108 ? -6.690 -0.861 -4.421 1.00 97.31 108 THR A O 1
ATOM 829 N N . VAL A 1 109 ? -8.049 -0.224 -2.749 1.00 98.12 109 VAL A N 1
ATOM 830 C CA . VAL A 1 109 ? -8.512 -1.554 -2.360 1.00 98.12 109 VAL A CA 1
ATOM 831 C C . VAL A 1 109 ? -9.998 -1.689 -2.680 1.00 98.12 109 VAL A C 1
ATOM 833 O O . VAL A 1 109 ? -10.804 -0.817 -2.369 1.00 98.12 109 VAL A O 1
ATOM 836 N N . THR A 1 110 ? -10.373 -2.783 -3.330 1.00 96.50 110 THR A N 1
ATOM 837 C CA . THR A 1 110 ? -11.764 -3.152 -3.632 1.00 96.50 110 THR A CA 1
ATOM 838 C C . THR A 1 110 ? -12.086 -4.494 -2.970 1.00 96.50 110 THR A C 1
ATOM 840 O O . THR A 1 110 ? -11.187 -5.106 -2.398 1.00 96.50 110 THR A O 1
ATOM 843 N N . PRO A 1 111 ? -13.324 -5.020 -3.043 1.00 96.62 111 PRO A N 1
ATOM 844 C CA . PRO A 1 111 ? -13.632 -6.367 -2.553 1.00 96.62 111 PRO A CA 1
ATOM 845 C C . PRO A 1 111 ? -12.735 -7.477 -3.129 1.00 96.62 111 PRO A C 1
ATOM 847 O O . PRO A 1 111 ? -12.461 -8.458 -2.444 1.00 96.62 111 PRO A O 1
ATOM 850 N N . ASP A 1 112 ? -12.227 -7.299 -4.350 1.00 97.56 112 ASP A N 1
ATOM 851 C CA . ASP A 1 112 ? -11.497 -8.349 -5.064 1.00 97.56 112 ASP A CA 1
ATOM 852 C C . ASP A 1 112 ? -10.031 -7.999 -5.348 1.00 97.56 112 ASP A C 1
ATOM 854 O O . ASP A 1 112 ? -9.220 -8.909 -5.513 1.00 97.56 112 ASP A O 1
ATOM 858 N N . PHE A 1 113 ? -9.660 -6.713 -5.382 1.00 98.25 113 PHE A N 1
ATOM 859 C CA . PHE A 1 113 ? -8.358 -6.287 -5.902 1.00 98.25 113 PHE A CA 1
ATOM 860 C C . PHE A 1 113 ? -7.660 -5.218 -5.060 1.00 98.25 113 PHE A C 1
ATOM 862 O O . PHE A 1 113 ? -8.303 -4.416 -4.382 1.00 98.25 113 PHE A O 1
ATOM 869 N N . VAL A 1 114 ? -6.330 -5.188 -5.156 1.00 98.25 114 VAL A N 1
ATOM 870 C CA . VAL A 1 114 ? -5.473 -4.089 -4.688 1.00 98.25 114 VAL A CA 1
ATOM 871 C C . VAL A 1 114 ? -4.745 -3.496 -5.883 1.00 98.25 114 VAL A C 1
ATOM 873 O O . VAL A 1 114 ? -4.156 -4.228 -6.677 1.00 98.25 114 VAL A O 1
ATOM 876 N N . PHE A 1 115 ? -4.755 -2.174 -5.989 1.00 97.38 115 PHE A N 1
ATOM 877 C CA . PHE A 1 115 ? -4.074 -1.426 -7.036 1.00 97.38 115 PHE A CA 1
ATOM 878 C C . PHE A 1 115 ? -2.986 -0.548 -6.434 1.00 97.38 115 PHE A C 1
ATOM 880 O O . PHE A 1 115 ? -3.233 0.180 -5.470 1.00 97.38 115 PHE A O 1
ATOM 887 N N . THR A 1 116 ? -1.804 -0.583 -7.040 1.00 96.06 116 THR A N 1
ATOM 888 C CA . THR A 1 116 ? -0.651 0.227 -6.633 1.00 96.06 116 THR A CA 1
ATOM 889 C C . THR A 1 116 ? 0.008 0.837 -7.844 1.00 96.06 116 THR A C 1
ATOM 891 O O . THR A 1 116 ? 0.116 0.169 -8.875 1.00 96.06 116 THR A O 1
ATOM 894 N N . VAL A 1 117 ? 0.538 2.046 -7.696 1.00 93.81 117 VAL A N 1
ATOM 895 C CA . VAL A 1 117 ? 1.418 2.614 -8.713 1.00 93.81 117 VAL A CA 1
ATOM 896 C C . VAL A 1 117 ? 2.698 3.129 -8.075 1.00 93.81 117 VAL A C 1
ATOM 898 O O . VAL A 1 117 ? 2.669 4.054 -7.260 1.00 93.81 117 VAL A O 1
ATOM 901 N N . GLY A 1 118 ? 3.815 2.519 -8.464 1.00 91.44 118 GLY A N 1
ATOM 902 C CA . GLY A 1 118 ? 5.147 2.976 -8.095 1.00 91.44 118 GLY A CA 1
ATOM 903 C C . GLY A 1 118 ? 5.519 4.283 -8.815 1.00 91.44 118 GLY A C 1
ATOM 904 O O . GLY A 1 118 ? 5.031 4.546 -9.913 1.00 91.44 118 GLY A O 1
ATOM 905 N N . PRO A 1 119 ? 6.408 5.110 -8.252 1.00 88.19 119 PRO A N 1
ATOM 906 C CA . PRO A 1 119 ? 6.868 6.369 -8.833 1.00 88.19 119 PRO A CA 1
ATOM 907 C C . PRO A 1 119 ? 7.669 6.199 -10.124 1.00 88.19 119 PRO A C 1
ATOM 909 O O . PRO A 1 119 ? 7.725 7.149 -10.892 1.00 88.19 119 PRO A O 1
ATOM 912 N N . PHE A 1 120 ? 8.227 5.015 -10.400 1.00 88.94 120 PHE A N 1
ATOM 913 C CA . PHE A 1 120 ? 8.818 4.707 -11.710 1.00 88.94 120 PHE A CA 1
ATOM 914 C C . PHE A 1 120 ? 7.787 4.228 -12.747 1.00 88.94 120 PHE A C 1
ATOM 916 O O . PHE A 1 120 ? 8.145 3.942 -13.879 1.00 88.94 120 PHE A O 1
ATOM 923 N N . GLY A 1 121 ? 6.496 4.176 -12.398 1.00 89.62 121 GLY A N 1
ATOM 924 C CA . GLY A 1 121 ? 5.418 3.863 -13.341 1.00 89.62 121 GLY A CA 1
ATOM 925 C C . GLY A 1 121 ? 4.951 2.408 -13.332 1.00 89.62 121 GLY A C 1
ATOM 926 O O . GLY A 1 121 ? 4.102 2.049 -14.144 1.00 89.62 121 GLY A O 1
ATOM 927 N N . HIS A 1 122 ? 5.435 1.572 -12.410 1.00 92.56 122 HIS A N 1
ATOM 928 C CA . HIS A 1 122 ? 4.915 0.215 -12.225 1.00 92.56 122 HIS A CA 1
ATOM 929 C C . HIS A 1 122 ? 3.477 0.262 -11.691 1.00 92.56 122 HIS A C 1
ATOM 931 O O . HIS A 1 122 ? 3.265 0.429 -10.488 1.00 92.56 122 HIS A O 1
ATOM 937 N N . PHE A 1 123 ? 2.488 0.093 -12.569 1.00 94.62 123 PHE A N 1
ATOM 938 C CA . PHE A 1 12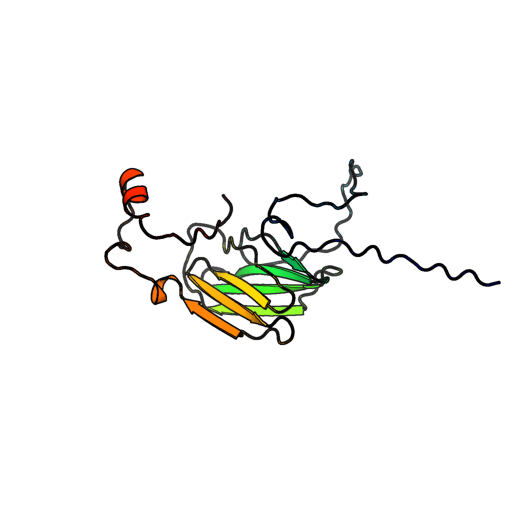3 ? 1.080 -0.014 -12.200 1.00 94.62 123 PHE A CA 1
ATOM 939 C C . PHE A 1 123 ? 0.681 -1.487 -12.138 1.00 94.62 123 PHE A C 1
ATOM 941 O O . PHE A 1 123 ? 0.834 -2.243 -13.099 1.00 94.62 123 PHE A O 1
ATOM 948 N N . ARG A 1 124 ? 0.213 -1.920 -10.967 1.00 95.31 124 ARG A N 1
ATOM 949 C CA . ARG A 1 124 ? -0.029 -3.332 -10.668 1.00 95.31 124 ARG A CA 1
ATOM 950 C C . ARG A 1 124 ? -1.398 -3.533 -10.042 1.00 95.31 124 ARG A C 1
ATOM 952 O O . ARG A 1 124 ? -1.865 -2.696 -9.268 1.00 95.31 124 ARG A O 1
ATOM 959 N N . CYS A 1 125 ? -1.999 -4.671 -10.370 1.00 97.12 125 CYS A N 1
ATOM 960 C CA . CYS A 1 125 ? -3.213 -5.184 -9.753 1.00 97.12 125 CYS A CA 1
ATOM 961 C C . CYS A 1 125 ? -2.924 -6.539 -9.112 1.00 97.12 125 CYS A C 1
ATOM 963 O O . CYS A 1 125 ? -2.352 -7.420 -9.758 1.00 97.12 125 CYS A O 1
ATOM 965 N N . TYR A 1 126 ? -3.359 -6.711 -7.869 1.00 97.62 126 TYR A N 1
ATOM 966 C CA . TYR A 1 126 ? -3.229 -7.943 -7.097 1.00 97.62 126 TYR A CA 1
ATOM 967 C C . TYR A 1 126 ? -4.610 -8.466 -6.728 1.00 97.62 126 TYR A C 1
ATOM 969 O O . TYR A 1 126 ? -5.490 -7.686 -6.364 1.00 97.62 126 TYR A O 1
ATOM 977 N N . ASP A 1 127 ? -4.798 -9.778 -6.805 1.00 97.56 127 ASP A N 1
ATOM 978 C CA . ASP A 1 127 ? -6.003 -10.445 -6.314 1.00 97.56 127 ASP A CA 1
ATOM 979 C C . ASP A 1 127 ? -5.974 -10.506 -4.779 1.00 97.56 127 ASP A C 1
ATOM 981 O O . ASP A 1 127 ? -4.988 -10.938 -4.189 1.00 97.56 127 ASP A O 1
ATOM 985 N N . ARG A 1 128 ? -7.039 -10.073 -4.098 1.00 96.50 128 ARG A N 1
ATOM 986 C CA . ARG A 1 128 ? -7.074 -10.028 -2.624 1.00 96.50 128 ARG A CA 1
ATOM 987 C C . ARG A 1 128 ? -7.207 -11.386 -1.952 1.00 96.50 128 ARG A C 1
ATOM 989 O O . ARG A 1 128 ? -6.936 -11.477 -0.760 1.00 96.50 128 ARG A O 1
ATOM 996 N N . LYS A 1 129 ? -7.661 -12.412 -2.669 1.00 95.19 129 LYS A N 1
ATOM 997 C CA . LYS A 1 129 ? -7.839 -13.763 -2.124 1.00 95.19 129 LYS A CA 1
ATOM 998 C C . LYS A 1 129 ? -6.565 -14.576 -2.274 1.00 95.19 129 LYS A C 1
ATOM 1000 O O . LYS A 1 129 ? -6.211 -15.316 -1.363 1.00 95.19 129 LYS A O 1
ATOM 1005 N N . THR A 1 130 ? -5.903 -14.467 -3.423 1.00 96.12 130 THR A N 1
ATOM 1006 C CA . THR A 1 130 ? -4.672 -15.221 -3.703 1.00 96.12 130 THR A CA 1
ATOM 1007 C C . THR A 1 130 ? -3.406 -14.436 -3.383 1.00 96.12 130 THR A C 1
ATOM 1009 O O . THR A 1 130 ? -2.340 -15.037 -3.298 1.00 96.12 130 THR A O 1
ATOM 1012 N N . HIS A 1 131 ? -3.521 -13.113 -3.228 1.00 94.06 131 HIS A N 1
ATOM 1013 C CA . HIS A 1 131 ? -2.424 -12.146 -3.083 1.00 94.06 131 HIS A CA 1
ATOM 1014 C C . HIS A 1 131 ? -1.501 -12.064 -4.308 1.00 94.06 131 HIS A C 1
ATOM 1016 O O . HIS A 1 131 ? -0.519 -11.329 -4.306 1.00 94.06 131 HIS A O 1
ATOM 1022 N N . ALA A 1 132 ? -1.838 -12.776 -5.386 1.00 91.50 132 ALA A N 1
ATOM 1023 C CA . ALA A 1 132 ? -1.001 -12.869 -6.565 1.00 91.50 132 ALA A CA 1
ATOM 1024 C C . ALA A 1 132 ? -1.214 -11.673 -7.507 1.00 91.50 132 ALA A C 1
ATOM 1026 O O . ALA A 1 132 ? -2.340 -11.169 -7.635 1.00 91.50 132 ALA A O 1
ATOM 1027 N N . PRO A 1 133 ? -0.168 -11.248 -8.239 1.00 91.06 133 PRO A N 1
ATOM 1028 C CA . PRO A 1 133 ? -0.316 -10.263 -9.299 1.00 91.06 133 PRO A CA 1
ATOM 1029 C C . PRO A 1 133 ? -1.255 -10.799 -10.385 1.00 91.06 133 PRO A C 1
ATOM 1031 O O . PRO A 1 133 ? -1.052 -11.882 -10.937 1.00 91.06 133 PRO A O 1
ATOM 1034 N N . ARG A 1 134 ? -2.294 -10.028 -10.708 1.00 95.50 134 ARG A N 1
ATOM 1035 C CA . ARG A 1 134 ? -3.269 -10.374 -11.747 1.00 95.50 134 ARG A CA 1
ATOM 1036 C C . ARG A 1 134 ? -2.863 -9.843 -13.113 1.00 95.50 134 ARG A C 1
ATOM 1038 O O . ARG A 1 134 ? -3.084 -10.527 -14.115 1.00 95.50 134 ARG A O 1
ATOM 1045 N N . TRP A 1 135 ? -2.318 -8.632 -13.131 1.00 95.12 135 TRP A N 1
ATOM 1046 C CA . TRP A 1 135 ? -1.727 -7.976 -14.291 1.00 95.12 135 TRP A CA 1
ATOM 1047 C C . TRP A 1 135 ? -0.810 -6.833 -13.838 1.00 95.12 135 TRP A C 1
ATOM 1049 O O . TRP A 1 135 ? -0.901 -6.346 -12.706 1.00 95.12 135 TRP A O 1
ATOM 1059 N N . SER A 1 136 ? 0.061 -6.396 -14.744 1.00 92.88 136 SER A N 1
ATOM 1060 C CA . SER A 1 136 ? 0.927 -5.230 -14.573 1.00 92.88 136 SER A CA 1
ATOM 1061 C C . SER A 1 136 ? 1.087 -4.485 -15.895 1.00 92.88 136 SER A C 1
ATOM 1063 O O . SER A 1 136 ? 1.122 -5.126 -16.944 1.00 92.88 136 SER A O 1
ATOM 1065 N N . CYS A 1 137 ? 1.243 -3.167 -15.828 1.00 90.94 137 CYS A N 1
ATOM 1066 C CA . CYS A 1 137 ? 1.704 -2.326 -16.931 1.00 90.94 137 CYS A CA 1
ATOM 1067 C C . CYS A 1 137 ? 2.795 -1.366 -16.435 1.00 90.94 137 CYS A C 1
ATOM 1069 O O . CYS A 1 137 ? 2.869 -1.054 -15.240 1.00 90.94 137 CYS A O 1
ATOM 1071 N N . HIS A 1 138 ? 3.671 -0.934 -17.339 1.00 90.44 138 HIS A N 1
ATOM 1072 C CA . HIS A 1 138 ? 4.707 0.046 -17.038 1.00 90.44 138 HIS A CA 1
ATOM 1073 C C . HIS A 1 138 ? 4.346 1.353 -17.729 1.00 90.44 138 HIS A C 1
ATOM 1075 O O . HIS A 1 138 ? 4.559 1.511 -18.925 1.00 90.44 138 HIS A O 1
ATOM 1081 N N . LEU A 1 139 ? 3.777 2.294 -16.972 1.00 86.06 139 LEU A N 1
ATOM 1082 C CA . LEU A 1 139 ? 3.131 3.484 -17.529 1.00 86.06 139 LEU A CA 1
ATOM 1083 C C . LEU A 1 139 ? 4.053 4.294 -18.446 1.00 86.06 139 LEU A C 1
ATOM 1085 O O . LEU A 1 139 ? 3.605 4.786 -19.475 1.00 86.06 139 LEU A O 1
ATOM 1089 N N . VAL A 1 140 ? 5.334 4.405 -18.089 1.00 82.50 140 VAL A N 1
ATOM 1090 C CA . VAL A 1 140 ? 6.317 5.140 -18.894 1.00 82.50 140 VAL A CA 1
ATOM 1091 C C . VAL A 1 140 ? 6.672 4.378 -20.168 1.00 82.50 140 VAL A C 1
ATOM 1093 O O . VAL A 1 140 ? 6.788 4.979 -21.226 1.00 82.50 140 VAL A O 1
ATOM 1096 N N . ASP A 1 141 ? 6.820 3.056 -20.115 1.00 84.31 141 ASP A N 1
ATOM 1097 C CA . ASP A 1 141 ? 7.218 2.301 -21.311 1.00 84.31 141 ASP A CA 1
ATOM 1098 C C . ASP A 1 141 ? 6.051 2.093 -22.271 1.00 84.31 141 ASP A C 1
ATOM 1100 O O . ASP A 1 141 ? 6.240 2.166 -23.486 1.00 84.31 141 ASP A O 1
ATOM 1104 N N . ASP A 1 142 ? 4.860 1.873 -21.717 1.00 82.44 142 ASP A N 1
ATOM 1105 C CA . ASP A 1 142 ? 3.656 1.526 -22.461 1.00 82.44 142 ASP A CA 1
ATOM 1106 C C . ASP A 1 142 ? 2.979 2.758 -23.082 1.00 82.44 142 ASP A C 1
ATOM 1108 O O . ASP A 1 142 ? 2.284 2.623 -24.090 1.00 82.44 142 ASP A O 1
ATOM 1112 N N . PHE A 1 143 ? 3.168 3.950 -22.499 1.00 80.25 143 PHE A N 1
ATOM 1113 C CA . PHE A 1 143 ? 2.469 5.175 -22.912 1.00 80.25 143 PHE A CA 1
ATOM 1114 C C . PHE A 1 143 ? 3.376 6.384 -23.179 1.00 80.25 143 PHE A C 1
ATOM 1116 O O . PHE A 1 143 ? 2.845 7.484 -23.328 1.00 80.25 143 PHE A O 1
ATOM 1123 N N . LYS A 1 144 ? 4.705 6.216 -23.256 1.00 73.56 144 LYS A N 1
ATOM 1124 C CA . LYS A 1 144 ? 5.592 7.319 -23.663 1.00 73.56 144 LYS A CA 1
ATOM 1125 C C . LYS A 1 144 ? 5.219 7.865 -25.036 1.00 73.56 144 LYS A C 1
ATOM 1127 O O . LYS A 1 144 ? 5.032 7.102 -25.987 1.00 73.56 144 LYS A O 1
ATOM 1132 N N . ASP A 1 145 ? 5.195 9.184 -25.139 1.00 70.75 145 ASP A N 1
ATOM 1133 C CA . ASP A 1 145 ? 5.025 9.912 -26.388 1.00 70.75 145 ASP A CA 1
ATOM 1134 C C . ASP A 1 145 ? 6.304 10.721 -26.656 1.00 70.75 145 ASP A C 1
ATOM 1136 O O . ASP A 1 145 ? 6.570 11.685 -25.941 1.00 70.75 145 ASP A O 1
ATOM 1140 N N . PRO A 1 146 ? 7.127 10.362 -27.658 1.00 69.19 146 PRO A N 1
ATOM 1141 C CA . PRO A 1 146 ? 8.396 11.042 -27.923 1.00 69.19 146 PRO A CA 1
ATOM 1142 C C . PRO A 1 146 ? 8.242 12.523 -28.305 1.00 69.19 146 PRO A C 1
ATOM 1144 O O . PRO A 1 146 ? 9.211 13.277 -28.177 1.00 69.19 146 PRO A O 1
ATOM 1147 N N . ASP A 1 147 ? 7.053 12.951 -28.739 1.00 65.50 147 ASP A N 1
ATOM 1148 C CA . ASP A 1 147 ? 6.768 14.353 -29.053 1.00 65.50 147 ASP A CA 1
ATOM 1149 C C . ASP A 1 147 ? 6.481 15.189 -27.789 1.00 65.50 147 ASP A C 1
ATOM 1151 O O . ASP A 1 147 ? 6.419 16.418 -27.855 1.00 65.50 147 ASP A O 1
ATOM 1155 N N . ILE A 1 148 ? 6.322 14.537 -26.631 1.00 62.94 148 ILE A N 1
ATOM 1156 C CA . ILE A 1 148 ? 5.937 15.150 -25.350 1.00 62.94 148 ILE A CA 1
ATOM 1157 C C . ILE A 1 148 ? 6.982 14.861 -24.259 1.00 62.94 148 ILE A C 1
ATOM 1159 O O . ILE A 1 148 ? 7.337 15.745 -23.470 1.00 62.94 148 ILE A O 1
ATOM 1163 N N . ASP A 1 149 ? 7.517 13.642 -24.242 1.00 63.88 149 ASP A N 1
ATOM 1164 C CA . ASP A 1 149 ? 8.475 13.127 -23.270 1.00 63.88 149 ASP A CA 1
ATOM 1165 C C . ASP A 1 149 ? 9.910 13.440 -23.704 1.00 63.88 149 ASP A C 1
ATOM 1167 O O . ASP A 1 149 ? 10.662 12.595 -24.198 1.00 63.88 149 ASP A O 1
ATOM 1171 N N . HIS A 1 150 ? 10.307 14.697 -23.515 1.00 63.66 150 HIS A N 1
ATOM 1172 C CA . HIS A 1 150 ? 11.688 15.122 -23.725 1.00 63.66 150 HIS A CA 1
ATOM 1173 C C . HIS A 1 150 ? 12.541 14.868 -22.470 1.00 63.66 150 HIS A C 1
ATOM 1175 O O . HIS A 1 150 ? 12.113 15.224 -21.370 1.00 63.66 150 HIS A O 1
ATOM 1181 N N . PRO A 1 151 ? 13.773 14.343 -22.615 1.00 59.62 151 PRO A N 1
ATOM 1182 C CA . PRO A 1 151 ? 14.663 14.041 -21.488 1.00 59.62 151 PRO A CA 1
ATOM 1183 C C . PRO A 1 151 ? 15.167 15.289 -20.744 1.00 59.62 151 PRO A C 1
ATOM 1185 O O . PRO A 1 151 ? 15.723 15.173 -19.657 1.00 59.62 151 PRO A O 1
ATOM 1188 N N . GLU A 1 152 ? 14.999 16.478 -21.323 1.00 67.44 152 GLU A N 1
ATOM 1189 C CA . GLU A 1 152 ? 15.409 17.745 -20.719 1.00 67.44 152 GLU A CA 1
ATOM 1190 C C . GLU A 1 152 ? 14.303 18.320 -19.831 1.00 67.44 152 GLU A C 1
ATOM 1192 O O . GLU A 1 152 ? 13.160 18.480 -20.278 1.00 67.44 152 GLU A O 1
ATOM 1197 N N . GLU A 1 153 ? 14.646 18.690 -18.595 1.00 63.97 153 GLU A N 1
ATOM 1198 C CA . GLU A 1 153 ? 13.714 19.345 -17.678 1.00 63.97 153 GLU A CA 1
ATOM 1199 C C . GLU A 1 153 ? 13.232 20.698 -18.227 1.00 63.97 153 GLU A C 1
ATOM 1201 O O . GLU A 1 153 ? 14.053 21.512 -18.672 1.00 63.97 153 GLU A O 1
ATOM 1206 N N . PRO A 1 154 ? 11.915 20.982 -18.174 1.00 66.94 154 PRO A N 1
ATOM 1207 C CA . PRO A 1 154 ? 11.405 22.302 -18.513 1.00 66.94 154 PRO A CA 1
ATOM 1208 C C . PRO A 1 154 ? 11.993 23.340 -17.548 1.00 66.94 154 PRO A C 1
ATOM 1210 O O . PRO A 1 154 ? 11.843 23.231 -16.333 1.00 66.94 154 PRO A O 1
ATOM 1213 N 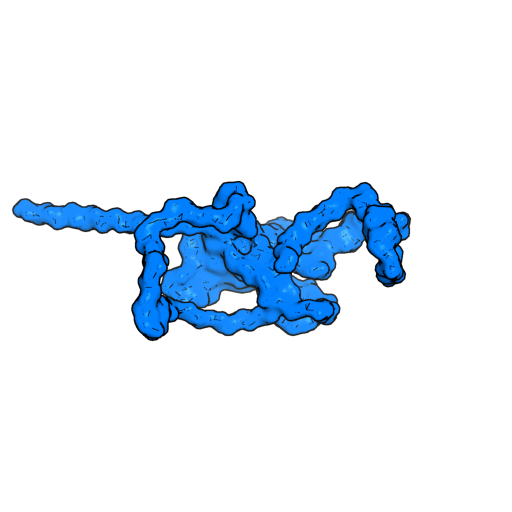N . GLN A 1 155 ? 12.633 24.369 -18.097 1.00 74.25 155 GLN A N 1
ATOM 1214 C CA . GLN A 1 155 ? 13.288 25.441 -17.345 1.00 74.25 155 GLN A CA 1
ATOM 1215 C C . GLN A 1 155 ? 12.282 26.483 -16.842 1.00 74.25 155 GLN A C 1
ATOM 1217 O O . GLN A 1 155 ? 12.576 27.285 -15.955 1.00 74.25 155 GLN A O 1
ATOM 1222 N N . THR A 1 156 ? 11.076 26.495 -17.413 1.00 73.81 156 THR A N 1
ATOM 1223 C CA . THR A 1 156 ? 10.027 27.450 -17.066 1.00 73.81 156 THR A CA 1
ATOM 1224 C C . THR A 1 156 ? 8.684 26.774 -16.821 1.00 73.81 156 THR A C 1
ATOM 1226 O O . THR A 1 156 ? 8.327 25.777 -17.443 1.00 73.81 156 THR A O 1
ATOM 1229 N N . ARG A 1 157 ? 7.853 27.399 -15.976 1.00 67.50 157 ARG A N 1
ATOM 1230 C CA . ARG A 1 157 ? 6.456 26.982 -15.761 1.00 67.50 157 ARG A CA 1
ATOM 1231 C C . ARG A 1 157 ? 5.646 26.952 -17.063 1.00 67.50 157 ARG A C 1
ATOM 1233 O O . ARG A 1 157 ? 4.736 26.140 -17.189 1.00 67.50 157 ARG A O 1
ATOM 1240 N N . ALA A 1 158 ? 5.948 27.837 -18.014 1.00 70.62 158 ALA A N 1
ATOM 1241 C CA . ALA A 1 158 ? 5.279 27.870 -19.313 1.00 70.62 158 ALA A CA 1
ATOM 1242 C C . ALA A 1 158 ? 5.613 26.623 -20.146 1.00 70.62 158 ALA A C 1
ATOM 1244 O O . ALA A 1 158 ? 4.704 26.012 -20.697 1.00 70.62 158 ALA A O 1
ATOM 1245 N N . GLU A 1 159 ? 6.878 26.198 -20.159 1.00 68.88 159 GLU A N 1
ATOM 1246 C CA . GLU A 1 159 ? 7.306 24.937 -20.778 1.00 68.88 159 GLU A CA 1
ATOM 1247 C C . GLU A 1 159 ? 6.701 23.730 -20.059 1.00 68.88 159 GLU A C 1
ATOM 1249 O O . GLU A 1 159 ? 6.207 22.815 -20.715 1.00 68.88 159 GLU A O 1
ATOM 1254 N N . THR A 1 160 ? 6.650 23.753 -18.720 1.00 66.75 160 THR A N 1
ATOM 1255 C CA . THR A 1 160 ? 5.970 22.710 -17.942 1.00 66.75 160 THR A CA 1
ATOM 1256 C C . THR A 1 160 ? 4.509 22.583 -18.359 1.00 66.75 160 THR A C 1
ATOM 1258 O O . THR A 1 160 ? 4.040 21.476 -18.568 1.00 66.75 160 THR A O 1
ATOM 1261 N N . LEU A 1 161 ? 3.779 23.695 -18.498 1.00 61.50 161 LEU A N 1
ATOM 1262 C CA . LEU A 1 161 ? 2.362 23.683 -18.877 1.00 61.50 161 LEU A CA 1
ATOM 1263 C C . LEU A 1 161 ? 2.153 23.327 -20.357 1.00 61.50 161 LEU A C 1
ATOM 1265 O O . LEU A 1 161 ? 1.211 22.604 -20.675 1.00 61.50 161 LEU A O 1
ATOM 1269 N N . ALA A 1 162 ? 3.029 23.771 -21.259 1.00 64.38 162 ALA A N 1
ATOM 1270 C CA . ALA A 1 162 ? 2.952 23.443 -22.683 1.00 64.38 162 ALA A CA 1
ATOM 1271 C C . ALA A 1 162 ? 3.092 21.934 -22.943 1.00 64.38 162 ALA A C 1
ATOM 1273 O O . ALA A 1 162 ? 2.402 21.400 -23.807 1.00 64.38 162 ALA A O 1
ATOM 1274 N N . ARG A 1 163 ? 3.903 21.236 -22.138 1.00 63.47 163 ARG A N 1
ATOM 1275 C CA . ARG A 1 163 ? 4.078 19.773 -22.192 1.00 63.47 163 ARG A CA 1
ATOM 1276 C C . ARG A 1 163 ? 2.903 18.974 -21.602 1.00 63.47 163 ARG A C 1
ATOM 1278 O O . ARG A 1 163 ? 2.882 17.756 -21.690 1.00 63.47 163 ARG A O 1
ATOM 1285 N N . THR A 1 164 ? 1.897 19.620 -21.001 1.00 54.28 164 THR A N 1
ATOM 1286 C CA . THR A 1 164 ? 0.794 18.928 -20.290 1.00 54.28 164 THR A CA 1
ATOM 1287 C C . THR A 1 164 ? -0.432 18.617 -21.149 1.00 54.28 164 THR A C 1
ATOM 1289 O O . THR A 1 164 ? -1.527 18.475 -20.614 1.00 54.28 164 THR A O 1
ATOM 1292 N N . GLN A 1 165 ? -0.271 18.508 -22.473 1.00 47.56 165 GLN A N 1
ATOM 1293 C CA . GLN A 1 165 ? -1.384 18.240 -23.397 1.00 47.56 165 GLN A CA 1
ATOM 1294 C C . GLN A 1 165 ? -1.883 16.785 -23.392 1.00 47.56 165 GLN A C 1
ATOM 1296 O O . GLN A 1 165 ? -2.971 16.523 -23.904 1.00 47.56 165 GLN A O 1
ATOM 1301 N N . LEU A 1 166 ? -1.159 15.8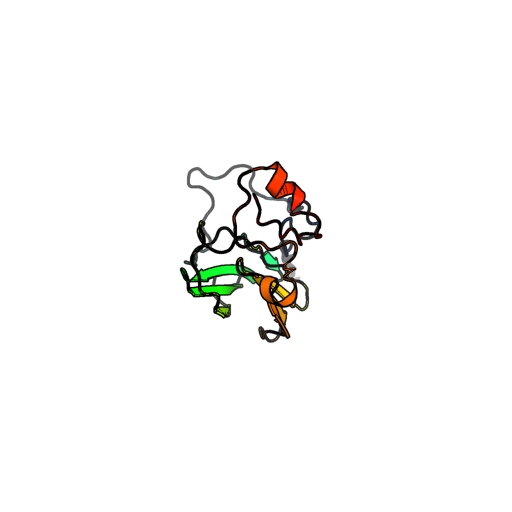50 -22.768 1.00 43.91 166 LEU A N 1
ATOM 1302 C CA . LEU A 1 166 ? -1.724 14.548 -22.411 1.00 43.91 166 LEU A CA 1
ATOM 1303 C C . LEU A 1 166 ? -2.669 14.706 -21.214 1.00 43.91 166 LEU A C 1
ATOM 1305 O O . LEU A 1 166 ? -2.385 15.508 -20.314 1.00 43.91 166 LEU A O 1
ATOM 1309 N N . PRO A 1 167 ? -3.733 13.888 -21.102 1.00 37.56 167 PRO A N 1
ATOM 1310 C CA . PRO A 1 167 ? -4.287 13.592 -19.798 1.00 37.56 167 PRO A CA 1
ATOM 1311 C C . PRO A 1 167 ? -3.160 12.925 -19.014 1.00 37.56 167 PRO A C 1
ATOM 1313 O O . PRO A 1 167 ? -2.972 11.712 -19.077 1.00 37.56 167 PRO A O 1
ATOM 1316 N N . ARG A 1 168 ? -2.366 13.718 -18.282 1.00 43.38 168 ARG A N 1
ATOM 1317 C CA . ARG A 1 168 ? -1.592 13.164 -17.184 1.00 43.38 168 ARG A CA 1
ATOM 1318 C C . ARG A 1 168 ? -2.640 12.427 -16.379 1.00 43.38 168 ARG A C 1
ATOM 1320 O O . ARG A 1 168 ? -3.572 13.053 -15.866 1.00 43.38 168 ARG A O 1
ATOM 1327 N N . TRP A 1 169 ? -2.510 11.109 -16.295 1.00 39.72 169 TRP A N 1
ATOM 1328 C CA . TRP A 1 169 ? -2.975 10.402 -15.125 1.00 39.72 169 TRP A CA 1
ATOM 1329 C C . TRP A 1 169 ? -2.257 11.102 -13.983 1.00 39.72 169 TRP A C 1
ATOM 1331 O O . TRP A 1 169 ? -1.112 10.802 -13.658 1.00 39.72 169 TRP A O 1
ATOM 1341 N N . GLY A 1 170 ? -2.889 12.160 -13.477 1.00 38.97 170 GLY A N 1
ATOM 1342 C CA . GLY A 1 170 ? -2.535 12.802 -12.245 1.00 38.97 170 GLY A CA 1
ATOM 1343 C C . GLY A 1 170 ? -2.818 11.736 -11.223 1.00 38.97 170 GLY A C 1
ATOM 1344 O O . GLY A 1 170 ? -3.885 11.702 -10.623 1.00 38.97 170 GLY A O 1
ATOM 1345 N N . MET A 1 171 ? -1.870 10.819 -11.064 1.00 45.34 171 MET A N 1
ATOM 1346 C CA . MET A 1 171 ? -1.659 10.221 -9.780 1.00 45.34 171 MET A CA 1
ATOM 1347 C C . MET A 1 171 ? -1.432 11.420 -8.892 1.00 45.34 171 MET A C 1
ATOM 1349 O O . MET A 1 171 ? -0.384 12.063 -8.957 1.00 45.34 171 MET A O 1
ATOM 1353 N N . THR A 1 172 ? -2.465 11.792 -8.149 1.00 37.47 172 THR A N 1
ATOM 1354 C CA . THR A 1 172 ? -2.338 12.728 -7.054 1.00 37.47 172 THR A CA 1
ATOM 1355 C C . THR A 1 172 ? -1.442 12.023 -6.042 1.00 37.47 172 THR A C 1
ATOM 1357 O O . THR A 1 172 ? -1.909 11.389 -5.101 1.00 37.47 172 THR A O 1
ATOM 1360 N N . GLN A 1 173 ? -0.136 12.028 -6.302 1.00 41.28 173 GLN A N 1
ATOM 1361 C CA . GLN A 1 173 ? 0.863 11.941 -5.262 1.00 41.28 173 GLN A CA 1
ATOM 1362 C C . GLN A 1 173 ? 0.554 13.187 -4.444 1.00 41.28 173 GLN A C 1
ATOM 1364 O O . GLN A 1 173 ? 0.636 14.296 -4.975 1.00 41.28 173 GLN A O 1
ATOM 1369 N N . ALA A 1 174 ? -0.039 12.976 -3.268 1.00 32.56 174 ALA A N 1
ATOM 1370 C CA . ALA A 1 174 ? -0.544 14.057 -2.439 1.00 32.56 174 ALA A CA 1
ATOM 1371 C C . ALA A 1 174 ? 0.534 15.159 -2.310 1.00 32.56 174 ALA A C 1
ATOM 1373 O O . ALA A 1 174 ? 1.724 14.822 -2.316 1.00 32.56 174 ALA A O 1
ATOM 1374 N N . PRO A 1 175 ? 0.124 16.441 -2.306 1.00 34.41 175 PRO A N 1
ATOM 1375 C CA . PRO A 1 175 ? 1.041 17.576 -2.239 1.00 34.41 175 PRO A CA 1
ATOM 1376 C C . PRO A 1 175 ? 1.944 17.533 -1.005 1.00 34.41 175 PRO A C 1
ATOM 1378 O O . PRO A 1 175 ? 1.491 17.014 0.042 1.00 34.41 175 PRO A O 1
#

Secondary structure (DSSP, 8-state):
-----------PPPB-STTTTTTSS-----S--SS--TT-SPP-------BB-PPPEEETTEEEEEEEETTTEEEEEEEETTT--EEEEEEEE-----SSSSB-PPPEE-SSEEEEE-TTSEEEEEETTT--EEEEEEHHHHH--TTT--SSPPSSHHHHHHTTTS---------

pLDDT: mean 83.6, std 17.64, range [32.56, 98.38]

Sequence (175 aa):
MALLTAGLLLQADDWPRLGGVEGRGYSTETGVARTWPKDGPSMLWSVEVGTGFAGPAVYDGRVYLLDREADRADVLRCLALESGQELWRETTDAPGRLEYDGSRNVPTVTPDFVFTVGPFGHFRCYDRKTHAPRWSCHLVDDFKDPDIDHPEEPQTRAETLARTQLPRWGMTQAP

Foldseek 3Di:
DDDDPPPPPPDAAWQQACCRPVNPVDGPDPPDDPDADPVGDDDQDDDDDAWEPADWGGDDQWTWTWWDDAQFWIKIFIAGNRHRHTPDIDIDTDGGHDPGTTYLGHWGDDPFWIWDAGPQQWTWIAGPVVRHTPDIDRCCVVPPDPVQDDPDDDPDPVNVVVSPPDPPPCPCSDD

Radius of gyration: 20.05 Å; chains: 1; bounding box: 50×45×62 Å